Protein AF-A0A392R0M0-F1 (afdb_monomer_lite)

InterPro domains:
  IPR005380 XS domain [PF03468] (61-114)
  IPR005381 Zinc finger-XS domain [PF03470] (3-28)
  IPR038588 XS domain superfamily [G3DSA:3.30.70.2890] (56-114)
  IPR044287 Protein SUPPRESSOR OF GENE SILENCING 3 [PTHR46602] (1-114)

Sequence (114 aa):
DWYKGLQPLVNHAKTKGSKRVKVHRELAALLDEELRRRGTTVVPAGEVFGKWKGLKDGEKDHEIVWPPMVIIQNTKLEQDENDKWTGMGNQELLDYFSSYAAQRARHSYGPQGH

Foldseek 3Di:
DDDPDDVSLLVCLVPDDDPPVVVSVVVNVVSVVVCVVVVDDPDPPPDPDDDPDDDDPPDPDDDCPPPHDDDDPPQWDDADPVQATDGQDFVNVCVVVVVDPDPTDDDDADPRGD

Radius of gyration: 20.03 Å; chains: 1; bounding box: 49×27×48 Å

Organism: NCBI:txid97028

Structure (mmCIF, N/CA/C/O backbone):
data_AF-A0A392R0M0-F1
#
_entry.id   AF-A0A392R0M0-F1
#
loop_
_atom_site.group_PDB
_atom_site.id
_atom_site.type_symbol
_atom_site.label_atom_id
_atom_site.label_alt_id
_atom_site.label_comp_id
_atom_site.label_asym_id
_atom_site.label_entity_id
_atom_site.label_seq_id
_atom_site.pdbx_PDB_ins_code
_atom_site.Cartn_x
_atom_site.Cartn_y
_atom_site.Cartn_z
_atom_site.occupancy
_atom_site.B_iso_or_equiv
_atom_site.auth_seq_id
_atom_site.auth_comp_id
_atom_site.auth_asym_id
_atom_site.auth_atom_id
_atom_site.pdbx_PDB_model_num
ATOM 1 N N . ASP A 1 1 ? 7.046 2.386 -12.218 1.00 48.34 1 ASP A N 1
ATOM 2 C CA . ASP A 1 1 ? 5.667 2.819 -12.512 1.00 48.34 1 ASP A CA 1
ATOM 3 C C . ASP A 1 1 ? 4.756 1.663 -12.863 1.00 48.34 1 ASP A C 1
ATOM 5 O O . ASP A 1 1 ? 4.923 1.021 -13.894 1.00 48.34 1 ASP A O 1
ATOM 9 N N . TRP A 1 2 ? 3.812 1.372 -11.970 1.00 55.16 2 TRP A N 1
ATOM 10 C CA . TRP A 1 2 ? 2.693 0.472 -12.241 1.00 55.16 2 TRP A CA 1
ATOM 11 C C . TRP A 1 2 ? 1.629 1.203 -13.074 1.00 55.16 2 TRP A C 1
ATOM 13 O O . TRP A 1 2 ? 1.326 2.368 -12.814 1.00 55.16 2 TRP A O 1
ATOM 23 N N . TYR A 1 3 ? 1.049 0.528 -14.071 1.00 65.44 3 TYR A N 1
ATOM 24 C CA . TYR A 1 3 ? -0.033 1.081 -14.892 1.00 65.44 3 TYR A CA 1
ATOM 25 C C . TYR A 1 3 ? -1.282 1.305 -14.033 1.00 65.44 3 TYR A C 1
ATOM 27 O O . TYR A 1 3 ? -1.857 0.354 -13.507 1.00 65.44 3 TYR A O 1
ATOM 35 N N . LYS A 1 4 ? -1.721 2.560 -13.895 1.00 65.06 4 LYS A N 1
ATOM 36 C CA . LYS A 1 4 ? -2.955 2.915 -13.178 1.00 65.06 4 LYS A CA 1
ATOM 37 C C . LYS A 1 4 ? -4.171 2.711 -14.088 1.00 65.06 4 LYS A C 1
ATOM 39 O O . LYS A 1 4 ? -4.741 3.668 -14.603 1.00 65.06 4 LYS A O 1
ATOM 44 N N . GLY A 1 5 ? -4.524 1.448 -14.319 1.00 70.06 5 GLY A N 1
ATOM 45 C CA . GLY A 1 5 ? -5.690 1.042 -15.108 1.00 70.06 5 GLY A CA 1
ATOM 46 C C . GLY A 1 5 ? -5.361 0.436 -16.476 1.00 70.06 5 GLY A C 1
ATOM 47 O O . GLY A 1 5 ? -4.205 0.353 -16.897 1.00 70.06 5 GLY A O 1
ATOM 48 N N . LEU A 1 6 ? -6.414 -0.004 -17.170 1.00 73.75 6 LEU A N 1
ATOM 49 C CA . LEU A 1 6 ? -6.311 -0.792 -18.402 1.00 73.75 6 LEU A CA 1
ATOM 50 C C . LEU A 1 6 ? -5.815 0.028 -19.605 1.00 73.75 6 LEU A C 1
ATOM 52 O O . LEU A 1 6 ? -5.017 -0.460 -20.397 1.00 73.75 6 LEU A O 1
ATOM 56 N N . GLN A 1 7 ? -6.223 1.292 -19.709 1.00 72.94 7 GLN A N 1
ATOM 57 C CA . GLN A 1 7 ? -5.824 2.202 -20.790 1.00 72.94 7 GLN A CA 1
ATOM 58 C C . GLN A 1 7 ? -4.302 2.448 -20.848 1.00 72.94 7 GLN A C 1
ATOM 60 O O . GLN A 1 7 ? -3.691 2.190 -21.888 1.00 72.94 7 GLN A O 1
ATOM 65 N N . PRO A 1 8 ? -3.635 2.859 -19.746 1.00 78.56 8 PRO A N 1
ATOM 66 C CA . PRO A 1 8 ? -2.176 2.968 -19.722 1.00 78.56 8 PRO A CA 1
ATOM 67 C C . PRO A 1 8 ? -1.454 1.655 -20.056 1.00 78.56 8 PRO A C 1
ATOM 69 O O . PRO A 1 8 ? -0.406 1.683 -20.701 1.00 78.56 8 PRO A O 1
ATOM 72 N N . LEU A 1 9 ? -2.017 0.508 -19.658 1.00 79.81 9 LEU A N 1
ATOM 73 C CA . LEU A 1 9 ? -1.459 -0.814 -19.953 1.00 79.81 9 LEU A CA 1
ATOM 74 C C . LEU A 1 9 ? -1.553 -1.165 -21.448 1.00 79.81 9 LEU A C 1
ATOM 76 O O . LEU A 1 9 ? -0.566 -1.612 -22.034 1.00 79.81 9 LEU A O 1
ATOM 80 N N . VAL A 1 10 ? -2.708 -0.928 -22.078 1.00 81.81 10 VAL A N 1
ATOM 81 C CA . VAL A 1 10 ? -2.913 -1.142 -23.521 1.00 81.81 10 VAL A CA 1
ATOM 82 C C . VAL A 1 10 ? -1.999 -0.223 -24.327 1.00 81.81 10 VAL A C 1
ATOM 84 O O . VAL A 1 10 ? -1.306 -0.680 -25.238 1.00 81.81 10 VAL A O 1
ATOM 87 N N . ASN A 1 11 ? -1.923 1.057 -23.956 1.00 80.19 11 ASN A N 1
ATOM 88 C CA . ASN A 1 11 ? -1.048 2.018 -24.621 1.00 80.19 11 ASN A CA 1
ATOM 89 C C . ASN A 1 11 ? 0.421 1.621 -24.496 1.00 80.19 11 ASN A C 1
ATOM 91 O O . ASN A 1 11 ? 1.147 1.658 -25.488 1.00 80.19 11 ASN A O 1
ATOM 95 N N . HIS A 1 12 ? 0.860 1.158 -23.326 1.00 82.69 12 HIS A N 1
ATOM 96 C CA . HIS A 1 12 ? 2.202 0.607 -23.160 1.00 82.69 12 HIS A CA 1
ATOM 97 C C . HIS A 1 12 ? 2.455 -0.602 -24.067 1.00 82.69 12 HIS A C 1
ATOM 99 O O . HIS A 1 12 ? 3.467 -0.648 -24.765 1.00 82.69 12 HIS A O 1
ATOM 105 N N . ALA A 1 13 ? 1.537 -1.571 -24.093 1.00 83.81 13 ALA A N 1
ATOM 106 C CA . ALA A 1 13 ? 1.656 -2.754 -24.942 1.00 83.81 13 ALA A CA 1
ATOM 107 C C . ALA A 1 13 ? 1.743 -2.385 -26.439 1.00 83.81 13 ALA A C 1
ATOM 109 O O . ALA A 1 13 ? 2.537 -2.965 -27.179 1.00 83.81 13 ALA A O 1
ATOM 110 N N . LYS A 1 14 ? 1.007 -1.353 -26.870 1.00 81.25 14 LYS A N 1
ATOM 111 C CA . LYS A 1 14 ? 1.018 -0.838 -28.249 1.00 81.25 14 LYS A CA 1
ATOM 112 C C . LYS A 1 14 ? 2.240 0.013 -28.596 1.00 81.25 14 LYS A C 1
ATOM 114 O O . LYS A 1 14 ? 2.584 0.107 -29.770 1.00 81.25 14 LYS A O 1
ATOM 119 N N . THR A 1 15 ? 2.891 0.657 -27.636 1.00 78.81 15 THR A N 1
ATOM 120 C CA . THR A 1 15 ? 3.952 1.646 -27.924 1.00 78.81 15 THR A CA 1
ATOM 121 C C . THR A 1 15 ? 5.352 1.173 -27.552 1.00 78.81 15 THR A C 1
ATOM 123 O O . THR A 1 15 ? 6.338 1.774 -27.975 1.00 78.81 15 THR A O 1
ATOM 126 N N . LYS A 1 16 ? 5.481 0.062 -26.819 1.00 80.00 16 LYS A N 1
ATOM 127 C CA . LYS A 1 16 ? 6.780 -0.473 -26.406 1.00 80.00 16 LYS A CA 1
ATOM 128 C C . LYS A 1 16 ? 7.643 -0.894 -27.599 1.00 80.00 16 LYS A C 1
ATOM 130 O O . LYS A 1 16 ? 7.321 -1.849 -28.302 1.00 80.00 16 LYS A O 1
ATOM 135 N N . GLY A 1 17 ? 8.770 -0.200 -27.780 1.00 71.56 17 GLY A N 1
ATOM 136 C CA . GLY A 1 17 ? 9.660 -0.363 -28.938 1.00 71.56 17 GLY A CA 1
ATOM 137 C C . GLY A 1 17 ? 11.036 -0.984 -28.669 1.00 71.56 17 GLY A C 1
ATOM 138 O O . GLY A 1 17 ? 11.752 -1.251 -29.623 1.00 71.56 17 GLY A O 1
ATOM 139 N N . SER A 1 18 ? 11.433 -1.226 -27.412 1.00 68.75 18 SER A N 1
ATOM 140 C CA . SER A 1 18 ? 12.833 -1.576 -27.093 1.00 68.75 18 SER A CA 1
ATOM 141 C C . SER A 1 18 ? 13.077 -3.025 -26.655 1.00 68.75 18 SER A C 1
ATOM 143 O O . SER A 1 18 ? 14.103 -3.603 -26.999 1.00 68.75 18 SER A O 1
ATOM 145 N N . LYS A 1 19 ? 12.163 -3.648 -25.894 1.00 71.94 19 LYS A N 1
ATOM 146 C CA . LYS A 1 19 ? 12.322 -5.021 -25.369 1.00 71.94 19 LYS A CA 1
ATOM 147 C C . LYS A 1 19 ? 11.026 -5.819 -25.485 1.00 71.94 19 LYS A C 1
ATOM 149 O O . LYS A 1 19 ? 9.964 -5.313 -25.132 1.00 71.94 19 LYS A O 1
ATOM 154 N N . ARG A 1 20 ? 11.138 -7.087 -25.915 1.00 74.00 20 ARG A N 1
ATOM 155 C CA . ARG A 1 20 ? 10.025 -8.057 -26.046 1.00 74.00 20 ARG A CA 1
ATOM 156 C C . ARG A 1 20 ? 8.837 -7.516 -26.854 1.00 74.00 20 ARG A C 1
ATOM 158 O O . ARG A 1 20 ? 7.683 -7.779 -26.527 1.00 74.00 20 ARG A O 1
ATOM 165 N N . VAL A 1 21 ? 9.132 -6.764 -27.915 1.00 79.88 21 VAL A N 1
ATOM 166 C CA . VAL A 1 21 ? 8.132 -6.062 -28.736 1.00 79.88 21 VAL A CA 1
ATOM 167 C C . VAL A 1 21 ? 7.059 -7.023 -29.252 1.00 79.88 21 VAL A C 1
ATOM 169 O O . VAL A 1 21 ? 5.882 -6.722 -29.120 1.00 79.88 21 VAL A O 1
ATOM 172 N N . LYS A 1 22 ? 7.441 -8.213 -29.736 1.00 79.81 22 LYS A N 1
ATOM 173 C CA . LYS A 1 22 ? 6.494 -9.230 -30.225 1.00 79.81 22 LYS A CA 1
ATOM 174 C C . LYS A 1 22 ? 5.446 -9.620 -29.172 1.00 79.81 22 LYS A C 1
ATOM 176 O O . LYS A 1 22 ? 4.258 -9.531 -29.444 1.00 79.81 22 LYS A O 1
ATOM 181 N N . VAL A 1 23 ? 5.884 -9.926 -27.951 1.00 83.19 23 VAL A N 1
ATOM 182 C CA . VAL A 1 23 ? 4.995 -10.286 -26.829 1.00 83.19 23 VAL A CA 1
ATOM 183 C C . VAL A 1 23 ? 4.078 -9.121 -26.451 1.00 83.19 23 VAL A C 1
ATOM 185 O O . VAL A 1 23 ? 2.900 -9.317 -26.176 1.00 83.19 23 VAL A O 1
ATOM 188 N N . HIS A 1 24 ? 4.593 -7.890 -26.467 1.00 82.31 24 HIS A N 1
ATOM 189 C CA . HIS A 1 24 ? 3.782 -6.703 -26.198 1.00 82.31 24 HIS A CA 1
ATOM 190 C C . HIS A 1 24 ? 2.727 -6.449 -27.287 1.00 82.31 24 HIS A C 1
ATOM 192 O O . HIS A 1 24 ? 1.604 -6.073 -26.961 1.00 82.31 24 HIS A O 1
ATOM 198 N N . ARG A 1 25 ? 3.046 -6.718 -28.559 1.00 83.00 25 ARG A N 1
ATOM 199 C CA . ARG A 1 25 ? 2.092 -6.626 -29.676 1.00 83.00 25 ARG A CA 1
ATOM 200 C C . ARG A 1 25 ? 1.022 -7.713 -29.612 1.00 83.00 25 ARG A C 1
ATOM 202 O O . ARG A 1 25 ? -0.148 -7.405 -29.805 1.00 83.00 25 ARG A O 1
ATOM 209 N N . GLU A 1 26 ? 1.408 -8.947 -29.296 1.00 85.06 26 GLU A N 1
ATOM 210 C CA . GLU A 1 26 ? 0.475 -10.062 -29.086 1.00 85.06 26 GLU A CA 1
ATOM 211 C C . GLU A 1 26 ? -0.473 -9.774 -27.915 1.00 85.06 26 GLU A C 1
ATOM 213 O O . GLU A 1 26 ? -1.687 -9.906 -28.053 1.00 85.06 26 GLU A O 1
ATOM 218 N N . LEU A 1 27 ? 0.060 -9.278 -26.794 1.00 83.75 27 LEU A N 1
ATOM 219 C CA . LEU A 1 27 ? -0.746 -8.855 -25.651 1.00 83.75 27 LEU A CA 1
ATOM 220 C C . LEU A 1 27 ? -1.718 -7.723 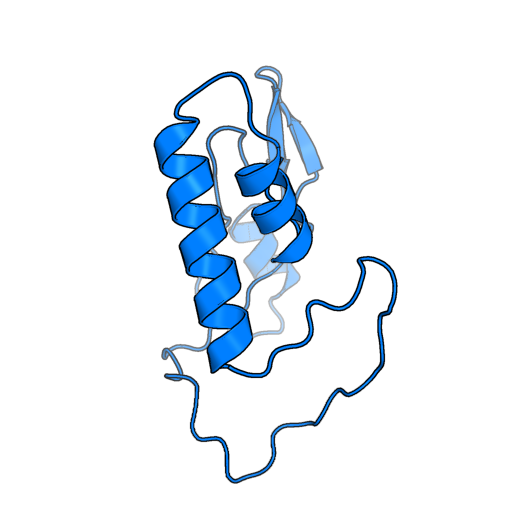-26.019 1.00 83.75 27 LEU A C 1
ATOM 222 O O . LEU A 1 27 ? -2.871 -7.758 -25.603 1.00 83.75 27 LEU A O 1
ATOM 226 N N . ALA A 1 28 ? -1.282 -6.738 -26.810 1.00 82.94 28 ALA A N 1
ATOM 227 C CA . ALA A 1 28 ? -2.156 -5.658 -27.268 1.00 82.94 28 ALA A CA 1
ATOM 228 C C . ALA A 1 28 ? -3.323 -6.181 -28.122 1.00 82.94 28 ALA A C 1
ATOM 230 O O . ALA A 1 28 ? -4.457 -5.757 -27.916 1.00 82.94 28 ALA A O 1
ATOM 231 N N . ALA A 1 29 ? -3.061 -7.125 -29.031 1.00 83.56 29 ALA A N 1
ATOM 232 C CA . ALA A 1 29 ? -4.092 -7.727 -29.874 1.00 83.56 29 ALA A CA 1
ATOM 233 C C . ALA A 1 29 ? -5.110 -8.543 -29.058 1.00 83.56 29 ALA A C 1
ATOM 235 O O . ALA 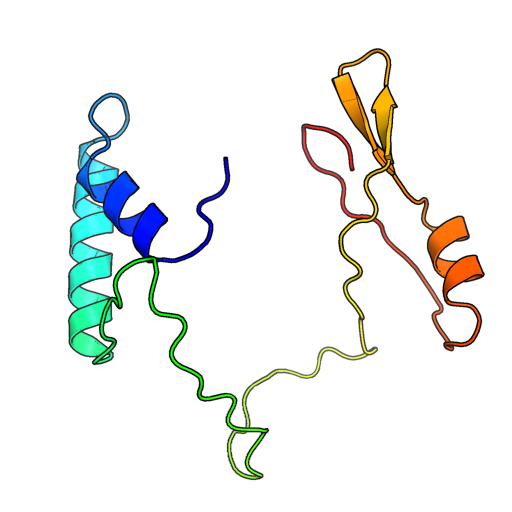A 1 29 ? -6.312 -8.449 -29.300 1.00 83.56 29 ALA A O 1
ATOM 236 N N . LEU A 1 30 ? -4.643 -9.305 -28.063 1.00 85.06 30 LEU A N 1
ATOM 237 C CA . LEU A 1 30 ? -5.517 -10.065 -27.163 1.00 85.06 30 LEU A CA 1
ATOM 238 C C . LEU A 1 30 ? -6.395 -9.150 -26.305 1.00 85.06 30 LEU A C 1
ATOM 240 O O . LEU A 1 30 ? -7.580 -9.422 -26.132 1.00 85.06 30 LEU A O 1
ATOM 244 N N . LEU A 1 31 ? -5.830 -8.054 -25.794 1.00 77.81 31 LEU A N 1
ATOM 245 C CA . LEU A 1 31 ? -6.580 -7.078 -25.006 1.00 77.81 31 LEU A CA 1
ATOM 246 C C . LEU A 1 31 ? -7.652 -6.373 -25.845 1.00 77.81 31 LEU A C 1
ATOM 248 O O . LEU A 1 31 ? -8.777 -6.228 -25.374 1.00 77.81 31 LEU A O 1
ATOM 252 N N . ASP A 1 32 ? -7.332 -5.979 -27.080 1.00 78.25 32 ASP A N 1
ATOM 253 C CA . ASP A 1 32 ? -8.301 -5.358 -27.992 1.00 78.25 32 ASP A CA 1
ATOM 254 C C . ASP A 1 32 ? -9.471 -6.312 -28.315 1.00 78.25 32 ASP A C 1
ATOM 256 O O . ASP A 1 32 ? -10.632 -5.899 -28.300 1.00 78.25 32 ASP A O 1
ATOM 260 N N . GLU A 1 33 ? -9.193 -7.599 -28.551 1.00 80.94 33 GLU A N 1
ATOM 261 C CA . GLU A 1 33 ? -10.229 -8.603 -28.827 1.00 80.94 33 GLU A CA 1
ATOM 262 C C . GLU A 1 33 ? -11.105 -8.899 -27.599 1.00 80.94 33 GLU A C 1
ATOM 264 O O . GLU A 1 33 ? -12.327 -9.014 -27.721 1.00 80.94 33 GLU A O 1
ATOM 269 N N . GLU A 1 34 ? -10.518 -8.971 -26.404 1.00 78.88 34 GLU A N 1
ATOM 270 C CA . GLU A 1 34 ? -11.264 -9.208 -25.164 1.00 78.88 34 GLU A CA 1
ATOM 271 C C . GLU A 1 34 ? -12.185 -8.027 -24.819 1.00 78.88 34 GLU A C 1
ATOM 273 O O . GLU A 1 34 ? -13.341 -8.218 -24.433 1.00 78.88 34 GLU A O 1
ATOM 278 N N . LEU A 1 35 ? -11.711 -6.797 -25.037 1.00 70.12 35 LEU A N 1
ATOM 279 C CA . LEU A 1 35 ? -12.503 -5.577 -24.879 1.00 70.12 35 LEU A CA 1
ATOM 280 C C . LEU A 1 35 ? -13.679 -5.527 -25.856 1.00 70.12 35 LEU A C 1
ATOM 282 O O . LEU A 1 35 ? -14.794 -5.165 -25.469 1.00 70.12 35 LEU A O 1
ATOM 286 N N . ARG A 1 36 ? -13.446 -5.941 -27.107 1.00 71.75 36 ARG A N 1
ATOM 287 C CA . ARG A 1 36 ? -14.482 -6.039 -28.139 1.00 71.75 36 ARG A CA 1
ATOM 288 C C . ARG A 1 36 ? -15.556 -7.061 -27.762 1.00 71.75 36 ARG A C 1
ATOM 290 O O . ARG A 1 36 ? -16.739 -6.778 -27.927 1.00 71.75 36 ARG A O 1
ATOM 297 N N . ARG A 1 37 ? -15.166 -8.227 -27.233 1.00 72.81 37 ARG A N 1
ATOM 298 C CA . ARG A 1 37 ? -16.095 -9.294 -26.813 1.00 72.81 37 ARG A CA 1
ATOM 299 C C . ARG A 1 37 ? -16.928 -8.920 -25.595 1.00 72.81 37 ARG A C 1
ATOM 301 O O . ARG A 1 37 ? -18.110 -9.245 -25.549 1.00 72.81 37 ARG A O 1
ATOM 308 N N . ARG A 1 38 ? -16.327 -8.236 -24.619 1.00 69.81 38 ARG A N 1
ATOM 309 C CA . ARG A 1 38 ? -16.997 -7.838 -23.370 1.00 69.81 38 ARG A CA 1
ATOM 310 C C . ARG A 1 38 ? -17.862 -6.581 -23.509 1.00 69.81 38 ARG A C 1
ATOM 312 O O . ARG A 1 38 ? -18.501 -6.185 -22.540 1.00 69.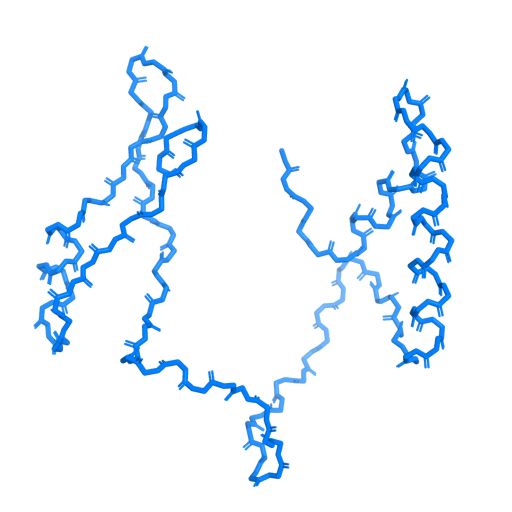81 38 ARG A O 1
ATOM 319 N N . GLY A 1 39 ? -17.884 -5.944 -24.685 1.00 60.97 39 GLY A N 1
ATOM 320 C CA . GLY A 1 39 ? -18.641 -4.710 -24.920 1.00 60.97 39 GLY A CA 1
ATOM 321 C C . GLY A 1 39 ? -18.127 -3.514 -24.115 1.00 60.97 39 GLY A C 1
ATOM 322 O O . GLY A 1 39 ? -18.829 -2.513 -23.976 1.00 60.97 39 GLY A O 1
ATOM 323 N N . THR A 1 40 ? -16.916 -3.599 -23.561 1.00 55.91 40 THR A N 1
ATOM 324 C CA . THR A 1 40 ? -16.341 -2.543 -22.732 1.00 55.91 40 THR A CA 1
ATOM 325 C C . THR A 1 40 ? -15.624 -1.524 -23.603 1.00 55.91 40 THR A C 1
ATOM 327 O O . THR A 1 40 ? -14.464 -1.683 -23.975 1.00 55.91 40 THR A O 1
ATOM 330 N N . THR A 1 41 ? -16.356 -0.451 -23.882 1.00 54.59 41 THR A N 1
ATOM 331 C CA . THR A 1 41 ? -15.867 0.924 -23.987 1.00 54.59 41 THR A CA 1
ATOM 332 C C . THR A 1 41 ? -14.502 1.237 -23.377 1.00 54.59 41 THR A C 1
ATOM 334 O O . THR A 1 41 ? -14.496 1.448 -22.165 1.00 54.59 41 THR A O 1
ATOM 337 N N . VAL A 1 42 ? -13.363 1.325 -24.088 1.00 50.94 42 VAL A N 1
ATOM 338 C CA . VAL A 1 42 ? -12.206 1.988 -23.447 1.00 50.94 42 VAL A CA 1
ATOM 339 C C . VAL A 1 42 ? -12.480 3.487 -23.397 1.00 50.94 42 VAL A C 1
ATOM 341 O O . VAL A 1 42 ? -12.296 4.223 -24.362 1.00 50.94 42 VAL A O 1
ATOM 344 N N . VAL A 1 43 ? -13.012 3.930 -22.264 1.00 52.66 43 VAL A N 1
ATOM 345 C CA . VAL A 1 43 ? -13.253 5.344 -21.996 1.00 52.66 43 VAL A CA 1
ATOM 346 C C . VAL A 1 43 ? -11.885 6.044 -21.944 1.00 52.66 43 VAL A C 1
ATOM 348 O O . VAL A 1 43 ? -10.937 5.476 -21.379 1.00 52.66 43 VAL A O 1
ATOM 351 N N . PRO A 1 44 ? -11.712 7.214 -22.584 1.00 47.88 44 PRO A N 1
ATOM 352 C CA . PRO A 1 44 ? -10.467 7.968 -22.520 1.00 47.88 44 PRO A CA 1
ATOM 353 C C . PRO A 1 44 ? -10.072 8.251 -21.068 1.00 47.88 44 PRO A C 1
ATOM 355 O O . PRO A 1 44 ? -10.922 8.492 -20.210 1.00 47.88 44 PRO A O 1
ATOM 358 N N . ALA A 1 45 ? -8.769 8.232 -20.784 1.00 43.59 45 ALA A N 1
ATOM 359 C CA . ALA A 1 45 ? -8.256 8.606 -19.472 1.00 43.59 45 ALA A CA 1
ATOM 360 C C . ALA A 1 45 ? -8.593 10.085 -19.200 1.00 43.59 45 ALA A C 1
ATOM 362 O O . ALA A 1 45 ? -7.938 10.976 -19.734 1.00 43.59 45 ALA A O 1
ATOM 363 N N . GLY A 1 46 ? -9.646 10.330 -18.417 1.00 50.44 46 GLY A N 1
ATOM 364 C CA . GLY A 1 46 ? -10.147 11.671 -18.099 1.00 50.44 46 GLY A CA 1
ATOM 365 C C . GLY A 1 46 ? -11.654 11.744 -17.833 1.00 50.44 46 GLY A C 1
ATOM 366 O O . GLY A 1 46 ? -12.089 12.628 -17.103 1.00 50.44 46 GLY A O 1
ATOM 367 N N . GLU A 1 47 ? -12.453 10.800 -18.336 1.00 44.00 47 GLU A N 1
ATOM 368 C CA . GLU A 1 47 ? -13.895 10.755 -18.055 1.00 44.00 47 GLU A CA 1
ATOM 369 C C . GLU A 1 47 ? -14.194 9.812 -16.884 1.00 44.00 47 GLU A C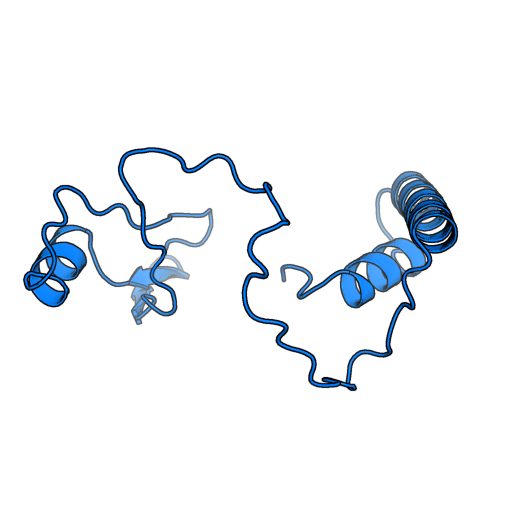 1
ATOM 371 O O . GLU A 1 47 ? -14.385 8.606 -17.045 1.00 44.00 47 GLU A O 1
ATOM 376 N N . VAL A 1 48 ? -14.262 10.365 -15.672 1.00 48.22 48 VAL A N 1
ATOM 377 C CA . VAL A 1 48 ? -14.906 9.682 -14.543 1.00 48.22 48 VAL A CA 1
ATOM 378 C C . VAL A 1 48 ? -16.410 9.901 -14.683 1.00 48.22 48 VAL A C 1
ATOM 380 O O . VAL A 1 48 ? -16.966 10.830 -14.102 1.00 48.22 48 VAL A O 1
ATOM 383 N N . PHE A 1 49 ? -17.085 9.076 -15.484 1.00 38.59 49 PHE A N 1
ATOM 384 C CA . PHE A 1 49 ? -18.545 9.101 -15.502 1.00 38.59 49 PHE A CA 1
ATOM 385 C C . PHE A 1 49 ? -19.081 8.265 -14.340 1.00 38.59 49 PHE A C 1
ATOM 387 O O . PHE A 1 49 ? -18.931 7.042 -14.296 1.00 38.59 49 PHE A O 1
ATOM 394 N N . G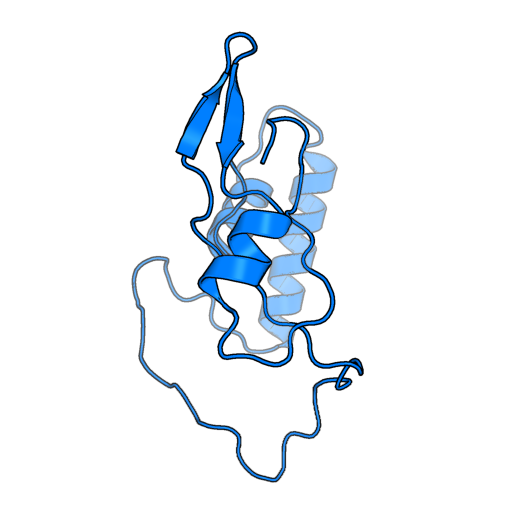LY A 1 50 ? -19.689 8.956 -13.374 1.00 56.16 50 GLY A N 1
ATOM 395 C CA . GLY A 1 50 ? -20.331 8.357 -12.218 1.00 56.16 50 GLY A CA 1
ATOM 396 C C . GLY A 1 50 ? -21.336 7.280 -12.617 1.00 56.16 50 GLY A C 1
ATOM 397 O O . GLY A 1 50 ? -22.218 7.506 -13.441 1.00 56.16 50 GLY A O 1
ATOM 398 N N . LYS A 1 51 ? -21.195 6.110 -11.995 1.00 50.78 51 LYS A N 1
ATOM 399 C CA . LYS A 1 51 ? -22.233 5.084 -11.836 1.00 50.78 51 LYS A CA 1
ATOM 400 C C . LYS A 1 51 ? -21.771 4.102 -10.758 1.00 50.78 51 LYS A C 1
ATOM 402 O O . LYS A 1 51 ? -21.577 2.919 -11.008 1.00 50.78 51 LYS A O 1
ATOM 407 N N . TRP A 1 52 ? -21.595 4.597 -9.534 1.00 47.12 52 TRP A N 1
ATOM 408 C CA . TRP A 1 52 ? -21.621 3.712 -8.373 1.00 47.12 52 TRP A CA 1
ATOM 409 C C . TRP A 1 52 ? -23.038 3.131 -8.287 1.00 47.12 52 TRP A C 1
ATOM 411 O O . TRP A 1 52 ? -23.956 3.772 -7.782 1.00 47.12 52 TRP A O 1
ATOM 421 N N . LYS A 1 53 ? -23.250 1.946 -8.863 1.00 49.00 53 LYS A N 1
ATOM 422 C CA . LYS A 1 53 ? -24.388 1.102 -8.501 1.00 49.00 53 LYS A CA 1
ATOM 423 C C . LYS A 1 53 ? -23.975 0.394 -7.216 1.00 49.00 53 LYS A C 1
ATOM 425 O O . LYS A 1 5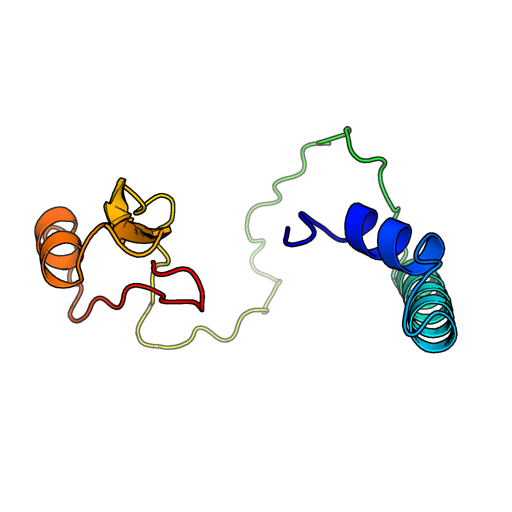3 ? -23.035 -0.391 -7.240 1.00 49.00 53 LYS A O 1
ATOM 430 N N . GLY A 1 54 ? -24.642 0.708 -6.105 1.00 50.53 54 GLY A N 1
ATOM 431 C CA . GLY A 1 54 ? -24.525 -0.098 -4.889 1.00 50.53 54 GLY A CA 1
ATOM 432 C C . GLY A 1 54 ? -24.909 -1.552 -5.171 1.00 50.53 54 GLY A C 1
ATOM 433 O O . GLY A 1 54 ? -25.654 -1.805 -6.126 1.00 50.53 54 GLY A O 1
ATOM 434 N N . LEU A 1 55 ? -24.384 -2.480 -4.358 1.00 45.91 55 LEU A N 1
ATOM 435 C CA . LEU A 1 55 ? -24.680 -3.912 -4.447 1.00 45.91 55 LEU A CA 1
ATOM 436 C C . LEU A 1 55 ? -26.193 -4.111 -4.588 1.00 45.91 55 LEU A C 1
ATOM 438 O O . LEU A 1 55 ? -26.955 -3.815 -3.672 1.00 45.91 55 LEU A O 1
ATOM 442 N N . LYS A 1 56 ? -26.634 -4.570 -5.760 1.00 54.31 56 LYS A N 1
ATOM 443 C CA . LYS A 1 56 ? -27.986 -5.104 -5.911 1.00 54.31 56 LYS A CA 1
ATOM 444 C C . LYS A 1 56 ? -27.958 -6.540 -5.403 1.00 54.31 56 LYS A C 1
ATOM 446 O O . LYS A 1 56 ? -27.025 -7.264 -5.740 1.00 54.31 56 LYS A O 1
ATOM 451 N N . ASP A 1 57 ? -29.009 -6.949 -4.693 1.00 50.88 57 ASP A N 1
ATOM 452 C CA . ASP A 1 57 ? -29.220 -8.266 -4.054 1.00 50.88 57 ASP A CA 1
ATOM 453 C C . ASP A 1 57 ? -29.037 -9.516 -4.957 1.00 50.88 57 ASP A C 1
ATOM 455 O O . ASP A 1 57 ? -29.254 -10.641 -4.513 1.00 50.88 57 ASP A O 1
ATOM 459 N N . GLY A 1 58 ? -28.660 -9.353 -6.230 1.00 49.28 58 GLY A N 1
ATOM 460 C CA . GLY A 1 58 ? -28.546 -10.421 -7.225 1.00 49.28 58 GLY A CA 1
ATOM 461 C C . GLY A 1 58 ? -27.142 -10.700 -7.772 1.00 49.28 58 GLY A C 1
ATOM 462 O O . GLY A 1 58 ? -26.986 -11.700 -8.468 1.00 49.28 58 GLY A O 1
ATOM 463 N N . GLU A 1 59 ? -26.122 -9.882 -7.488 1.00 49.72 59 GLU A N 1
ATOM 464 C CA . GLU A 1 59 ? -24.743 -10.169 -7.925 1.00 49.72 59 GLU A CA 1
ATOM 465 C C . GLU A 1 59 ? -24.009 -10.970 -6.841 1.00 49.72 59 GLU A C 1
ATOM 467 O O . GLU A 1 59 ? -23.382 -10.427 -5.933 1.00 49.72 59 GLU A O 1
ATOM 472 N N . LYS A 1 60 ? -24.124 -12.300 -6.923 1.00 57.09 60 LYS A N 1
ATOM 473 C CA . LYS A 1 60 ? -23.272 -13.232 -6.175 1.00 57.09 60 LYS A CA 1
ATOM 474 C C . LYS A 1 60 ? -21.896 -13.290 -6.829 1.00 57.09 60 LYS A C 1
ATOM 476 O O . LYS A 1 60 ? -21.594 -14.262 -7.503 1.00 57.09 60 LYS A O 1
ATOM 481 N N . ASP A 1 61 ? -21.074 -12.277 -6.622 1.00 51.72 61 ASP A N 1
ATOM 482 C CA . ASP A 1 61 ? -19.649 -12.381 -6.910 1.00 51.72 61 ASP A CA 1
ATOM 483 C C . ASP A 1 61 ? -18.890 -11.605 -5.851 1.00 51.72 61 ASP A C 1
ATOM 485 O O . ASP A 1 61 ? -18.855 -10.386 -5.876 1.00 51.72 61 ASP A O 1
ATOM 489 N N . HIS A 1 62 ? -18.393 -12.337 -4.860 1.00 52.91 62 HIS A N 1
ATOM 490 C CA . HIS A 1 62 ? -17.013 -12.346 -4.382 1.00 52.91 62 HIS A CA 1
ATOM 491 C C . HIS A 1 62 ? -16.955 -13.465 -3.337 1.00 52.91 62 HIS A C 1
ATOM 493 O O . HIS A 1 62 ? -17.785 -13.524 -2.430 1.00 52.91 62 HIS A O 1
ATOM 499 N N . GLU A 1 63 ? -16.006 -14.385 -3.481 1.00 48.88 63 GLU A N 1
ATOM 500 C CA . GLU A 1 63 ? -15.669 -15.335 -2.426 1.00 48.88 63 GLU A CA 1
ATOM 501 C C . GLU A 1 63 ? -15.319 -14.507 -1.179 1.00 48.88 63 GLU A C 1
ATOM 503 O O . GLU A 1 63 ? -14.302 -13.812 -1.148 1.00 48.88 63 GLU A O 1
ATOM 508 N N . ILE A 1 64 ? -16.219 -14.472 -0.190 1.00 49.09 64 ILE A N 1
ATOM 509 C CA . ILE A 1 64 ? -15.966 -13.792 1.080 1.00 49.09 64 ILE A CA 1
ATOM 510 C C . ILE A 1 64 ? -14.873 -14.609 1.762 1.00 49.09 64 ILE A C 1
ATOM 512 O O . ILE A 1 64 ? -15.153 -15.614 2.414 1.00 49.09 64 ILE A O 1
ATOM 516 N N . VAL A 1 65 ? -13.615 -14.211 1.564 1.00 53.00 65 VAL A N 1
ATOM 517 C CA . VAL A 1 65 ? -12.488 -14.816 2.268 1.00 53.00 65 VAL A CA 1
ATOM 518 C C . VAL A 1 65 ? -12.666 -14.482 3.738 1.00 53.00 65 VAL A C 1
ATOM 520 O O . VAL A 1 65 ? -12.592 -13.329 4.159 1.00 53.00 65 VAL A O 1
ATOM 523 N N . TRP A 1 66 ? -12.969 -15.522 4.497 1.00 48.62 66 TRP A N 1
ATOM 524 C CA . TRP A 1 66 ? -13.070 -15.484 5.939 1.00 48.62 66 TRP A CA 1
ATOM 525 C C . TRP A 1 66 ? -11.692 -15.791 6.542 1.00 48.62 66 TRP A C 1
ATOM 527 O O . TRP A 1 66 ? -11.035 -16.721 6.066 1.00 48.62 66 TRP A O 1
ATOM 537 N N . PRO A 1 67 ? -11.229 -15.081 7.588 1.00 57.19 67 PRO A N 1
ATOM 538 C CA . PRO A 1 67 ? -11.833 -13.925 8.264 1.00 57.19 67 PRO A CA 1
ATOM 539 C C . PRO A 1 67 ? -11.771 -12.628 7.426 1.00 57.19 67 PRO A C 1
ATOM 541 O O . PRO A 1 67 ? -10.948 -12.534 6.516 1.00 57.19 67 PRO A O 1
ATOM 544 N N . PRO A 1 68 ? -12.614 -11.618 7.722 1.00 70.56 68 PRO A N 1
ATOM 545 C CA . PRO A 1 68 ? -12.733 -10.423 6.904 1.00 70.56 68 PRO A CA 1
ATOM 546 C C . PRO A 1 68 ? -11.435 -9.616 7.019 1.00 70.56 68 PRO A C 1
ATOM 548 O O . PRO A 1 68 ? -10.984 -9.300 8.121 1.00 70.56 68 PRO A O 1
ATOM 551 N N . MET A 1 69 ? -10.822 -9.298 5.880 1.00 78.94 69 MET A N 1
ATOM 552 C CA . MET A 1 69 ? -9.586 -8.517 5.820 1.00 78.94 69 MET A CA 1
ATOM 553 C C . MET A 1 69 ? -9.861 -7.119 5.278 1.00 78.94 69 MET A C 1
ATOM 555 O O . MET A 1 69 ? -10.588 -6.949 4.301 1.00 78.94 69 MET A O 1
ATOM 559 N N . VAL A 1 70 ? -9.231 -6.120 5.892 1.00 78.06 70 VAL A N 1
ATOM 560 C CA . VAL A 1 70 ? -9.239 -4.732 5.422 1.00 78.06 70 VAL A CA 1
ATOM 561 C C . VAL A 1 70 ? -7.866 -4.380 4.857 1.00 78.06 70 VAL A C 1
ATOM 563 O O . VAL A 1 70 ? -6.841 -4.762 5.419 1.00 78.06 70 VAL A O 1
ATOM 566 N N . ILE A 1 71 ? -7.840 -3.664 3.732 1.00 84.69 71 ILE A N 1
ATOM 567 C CA . ILE A 1 71 ? -6.603 -3.168 3.120 1.00 84.69 71 ILE A CA 1
ATOM 568 C C . ILE A 1 71 ? -6.493 -1.679 3.424 1.00 84.69 71 ILE A C 1
ATOM 570 O O . ILE A 1 71 ? -7.343 -0.893 3.009 1.00 84.69 71 ILE A O 1
ATOM 574 N N . ILE A 1 72 ? -5.429 -1.301 4.124 1.00 81.69 72 ILE A N 1
ATOM 575 C CA . ILE A 1 72 ? -5.125 0.088 4.467 1.00 81.69 72 ILE A CA 1
ATOM 576 C C . ILE A 1 72 ? -4.046 0.584 3.498 1.00 81.69 72 ILE A C 1
ATOM 578 O O . ILE A 1 72 ? -3.032 -0.080 3.292 1.00 81.69 72 ILE A O 1
ATOM 582 N N . GLN A 1 73 ? -4.293 1.730 2.865 1.00 86.19 73 GLN A N 1
ATOM 583 C CA . GLN A 1 73 ? -3.379 2.377 1.918 1.00 86.19 73 GLN A CA 1
ATOM 584 C C . GLN A 1 73 ? -2.795 3.657 2.530 1.00 86.19 73 GLN A C 1
ATOM 586 O O . GLN A 1 73 ? -3.247 4.106 3.579 1.00 86.19 73 GLN A O 1
ATOM 591 N N . ASN A 1 74 ? -1.814 4.267 1.856 1.00 84.50 74 ASN A N 1
ATOM 592 C CA . ASN A 1 74 ? -1.161 5.518 2.276 1.00 84.50 74 ASN A CA 1
ATOM 593 C C . ASN A 1 74 ? -0.427 5.431 3.626 1.00 84.50 74 ASN A C 1
ATOM 595 O O . ASN A 1 74 ? -0.370 6.396 4.376 1.00 84.50 74 ASN A O 1
ATOM 599 N N . THR A 1 75 ? 0.170 4.278 3.917 1.00 86.69 75 THR A N 1
ATOM 600 C CA . THR A 1 75 ? 0.946 4.023 5.141 1.00 86.69 75 THR A CA 1
ATOM 601 C C . THR A 1 75 ? 2.436 4.357 5.009 1.00 86.69 75 THR A C 1
ATOM 603 O O . THR A 1 75 ? 3.188 4.060 5.929 1.00 86.69 75 THR A O 1
ATOM 606 N N . LYS A 1 76 ? 2.886 4.914 3.875 1.00 88.75 76 LYS A N 1
ATOM 607 C CA . LYS A 1 76 ? 4.295 5.278 3.632 1.00 88.75 76 LYS A CA 1
ATOM 608 C C . LYS A 1 76 ? 4.652 6.566 4.370 1.00 88.75 76 LYS A C 1
ATOM 610 O O . LYS A 1 76 ? 3.856 7.501 4.351 1.00 88.75 76 LYS A O 1
ATOM 615 N N . LEU A 1 77 ? 5.844 6.609 4.959 1.00 89.31 77 LEU A N 1
ATOM 616 C CA . LEU A 1 77 ? 6.348 7.754 5.714 1.00 89.31 77 LEU A CA 1
ATOM 617 C C . LEU A 1 77 ? 7.518 8.428 4.989 1.00 89.31 77 LEU A C 1
ATOM 619 O O . LEU A 1 77 ? 7.343 9.494 4.407 1.00 89.31 77 LEU A O 1
ATOM 623 N N . GLU A 1 78 ? 8.690 7.798 4.983 1.00 91.56 78 GLU A N 1
ATOM 624 C CA . GLU A 1 78 ? 9.925 8.373 4.436 1.00 91.56 78 GLU A CA 1
ATOM 625 C C . GLU A 1 78 ? 10.822 7.297 3.811 1.00 91.56 78 GLU A C 1
ATOM 627 O O . GLU A 1 78 ? 10.453 6.124 3.784 1.00 91.56 78 GLU A O 1
ATOM 632 N N . GLN A 1 79 ? 11.969 7.687 3.252 1.00 91.69 79 GLN A N 1
ATOM 633 C CA . GLN A 1 79 ? 12.975 6.746 2.757 1.00 91.69 79 GLN A CA 1
ATOM 634 C C . GLN A 1 79 ? 14.124 6.617 3.756 1.00 91.69 79 GLN A C 1
ATOM 636 O O . GLN A 1 79 ? 14.566 7.613 4.323 1.00 91.69 79 GLN A O 1
ATOM 641 N N . ASP A 1 80 ? 14.593 5.388 3.961 1.00 89.88 80 ASP A N 1
ATOM 642 C CA . ASP A 1 80 ? 15.777 5.107 4.767 1.00 89.88 80 ASP A CA 1
ATOM 643 C C . ASP A 1 80 ? 17.082 5.430 4.013 1.00 89.88 80 ASP A C 1
ATOM 645 O O . ASP A 1 80 ? 17.083 5.795 2.836 1.00 89.88 80 ASP A O 1
ATOM 649 N N . GLU A 1 81 ? 18.219 5.248 4.690 1.00 93.12 81 GLU A N 1
ATOM 650 C CA . GLU A 1 81 ? 19.567 5.450 4.132 1.00 93.12 81 GLU A CA 1
ATOM 651 C C . GLU A 1 81 ? 19.878 4.558 2.910 1.00 93.12 81 GLU A C 1
ATOM 653 O O . GLU A 1 81 ? 20.868 4.784 2.217 1.00 93.12 81 GLU A O 1
ATOM 658 N N . ASN A 1 82 ? 19.047 3.546 2.635 1.00 91.81 82 ASN A N 1
ATOM 659 C CA . ASN A 1 82 ? 19.170 2.625 1.505 1.00 91.81 82 ASN A CA 1
ATOM 660 C C . ASN A 1 82 ? 18.136 2.907 0.397 1.00 91.81 82 ASN A C 1
ATOM 662 O O . ASN A 1 82 ? 17.848 2.012 -0.406 1.00 91.81 82 ASN A O 1
ATOM 666 N N . ASP A 1 83 ? 17.544 4.107 0.372 1.00 92.19 83 ASP A N 1
ATOM 667 C CA . ASP A 1 83 ? 16.487 4.537 -0.554 1.00 92.19 83 ASP A CA 1
ATOM 668 C C . ASP A 1 83 ? 15.196 3.689 -0.489 1.00 92.19 83 ASP A C 1
ATOM 670 O O . ASP A 1 83 ? 14.369 3.708 -1.415 1.00 92.19 83 ASP A O 1
ATOM 674 N N . LYS A 1 84 ? 14.975 2.931 0.595 1.00 91.56 84 LYS A N 1
ATOM 675 C CA . LYS A 1 84 ? 13.771 2.108 0.772 1.00 91.56 84 LYS A CA 1
ATOM 676 C C . LYS A 1 84 ? 12.707 2.861 1.547 1.00 91.56 84 LYS A C 1
ATOM 678 O O . LYS A 1 84 ? 12.983 3.481 2.564 1.00 91.56 84 LYS A O 1
ATOM 683 N N . TRP A 1 85 ? 11.462 2.748 1.097 1.00 90.25 85 TRP A N 1
ATOM 684 C CA . TRP A 1 85 ? 10.316 3.316 1.794 1.00 90.25 85 TRP A CA 1
ATOM 685 C C . TRP A 1 85 ? 10.096 2.627 3.139 1.00 90.25 85 TRP A C 1
ATOM 687 O O . TRP A 1 85 ? 9.994 1.401 3.223 1.00 90.25 85 TRP A O 1
ATOM 697 N N . THR A 1 86 ? 9.972 3.431 4.182 1.00 90.25 86 THR A N 1
ATOM 698 C CA . THR A 1 86 ? 9.477 3.056 5.500 1.00 90.25 86 THR A CA 1
ATOM 699 C C . THR A 1 86 ? 8.038 3.548 5.647 1.00 90.25 86 THR A C 1
ATOM 701 O O . THR A 1 86 ? 7.514 4.312 4.830 1.00 90.25 86 THR A O 1
ATOM 704 N N . GLY A 1 87 ? 7.341 3.048 6.657 1.00 90.62 87 GLY A N 1
ATOM 705 C CA . GLY A 1 87 ? 5.929 3.324 6.847 1.00 90.62 87 GLY A CA 1
ATOM 706 C C . GLY A 1 87 ? 5.401 2.666 8.108 1.00 90.62 87 GLY A C 1
ATOM 707 O O . GLY A 1 87 ? 6.162 2.047 8.850 1.00 90.62 87 GLY A O 1
ATOM 708 N N . MET A 1 88 ? 4.093 2.779 8.313 1.00 89.56 88 MET A N 1
ATOM 709 C CA . MET A 1 88 ? 3.424 2.290 9.514 1.00 89.56 88 MET A CA 1
ATOM 710 C C . MET A 1 88 ? 3.669 0.788 9.722 1.00 89.56 88 MET A C 1
ATOM 712 O O . MET A 1 88 ? 3.437 -0.032 8.820 1.00 89.56 88 MET A O 1
ATOM 716 N N . GLY A 1 89 ? 4.148 0.437 10.912 1.00 88.38 89 GLY A N 1
ATOM 717 C CA . GLY A 1 89 ? 4.423 -0.934 11.322 1.00 88.38 89 GLY A CA 1
ATOM 718 C C . GLY A 1 89 ? 3.156 -1.729 11.650 1.00 88.38 89 GLY A C 1
ATOM 719 O O . GLY A 1 89 ? 2.060 -1.188 11.774 1.00 88.38 89 GLY A O 1
ATOM 720 N N . ASN A 1 90 ? 3.299 -3.046 11.835 1.00 90.75 90 ASN A N 1
ATOM 721 C CA . ASN A 1 90 ? 2.154 -3.908 12.165 1.00 90.75 90 ASN A CA 1
ATOM 722 C C . ASN A 1 90 ? 1.528 -3.553 13.519 1.00 90.75 90 ASN A C 1
ATOM 724 O O . ASN A 1 90 ? 0.307 -3.560 13.636 1.00 90.75 90 ASN A O 1
ATOM 728 N N . GLN A 1 91 ? 2.348 -3.246 14.529 1.00 88.88 91 GLN A N 1
ATOM 729 C CA . GLN A 1 91 ? 1.839 -2.881 15.851 1.00 88.88 91 GLN A CA 1
ATOM 730 C C . GLN A 1 91 ? 1.151 -1.515 15.818 1.00 88.88 91 GLN A C 1
ATOM 732 O O . GLN A 1 91 ? 0.033 -1.394 16.296 1.00 88.88 91 GLN A O 1
ATOM 737 N N . GLU A 1 92 ? 1.754 -0.528 15.151 1.00 89.12 92 GLU A N 1
ATOM 738 C CA . GLU A 1 92 ? 1.147 0.796 14.971 1.00 89.12 92 GLU A CA 1
ATOM 739 C C . GLU A 1 92 ? -0.202 0.716 14.244 1.00 89.12 92 GLU A C 1
ATOM 741 O O . GLU A 1 92 ? -1.146 1.403 14.625 1.00 89.12 92 GLU A O 1
ATOM 746 N N . LEU A 1 93 ? -0.328 -0.167 13.244 1.00 89.06 93 LEU A N 1
ATOM 747 C CA . LEU A 1 93 ? -1.605 -0.440 12.581 1.00 89.06 93 LEU A CA 1
ATOM 748 C C . LEU A 1 93 ? -2.642 -1.028 13.551 1.00 89.06 93 LEU A C 1
ATOM 750 O O . LEU A 1 93 ? -3.794 -0.602 13.536 1.00 89.06 93 LEU A O 1
ATOM 754 N N . LEU A 1 94 ? -2.264 -1.996 14.390 1.00 90.06 94 LEU A N 1
ATOM 755 C CA . LEU A 1 94 ? -3.181 -2.574 15.379 1.00 90.06 94 LEU A CA 1
ATOM 756 C C . LEU A 1 94 ? -3.604 -1.547 16.433 1.00 90.06 94 LEU A C 1
ATOM 758 O O . LEU A 1 94 ? -4.779 -1.489 16.786 1.00 90.06 94 LEU A O 1
ATOM 762 N N . ASP A 1 95 ? -2.673 -0.717 16.890 1.00 89.31 95 ASP A N 1
ATOM 763 C CA . ASP A 1 95 ? -2.927 0.284 17.922 1.00 89.31 95 ASP A CA 1
ATOM 764 C C . ASP A 1 95 ? -3.828 1.409 17.387 1.00 89.31 95 ASP A C 1
ATOM 766 O O . ASP A 1 95 ? -4.813 1.782 18.033 1.00 89.31 95 ASP A O 1
ATOM 770 N N . TYR A 1 96 ? -3.553 1.901 16.172 1.00 89.19 96 TYR A N 1
ATOM 771 C CA . TYR A 1 96 ? -4.343 2.952 15.524 1.00 89.19 96 TYR A CA 1
ATOM 772 C C . TYR A 1 96 ? -5.782 2.501 15.238 1.00 89.19 96 TYR A C 1
ATOM 774 O O . TYR A 1 96 ? -6.727 3.271 15.409 1.00 89.19 96 TYR A O 1
ATOM 782 N N . PHE A 1 97 ? -5.962 1.239 14.837 1.00 85.88 97 PHE A N 1
ATOM 783 C CA . PHE A 1 97 ? -7.268 0.644 14.539 1.00 85.88 97 PHE A CA 1
ATOM 784 C C . PHE A 1 97 ? -7.803 -0.237 15.679 1.00 85.88 97 PHE A C 1
ATOM 786 O O . PHE A 1 97 ? -8.639 -1.109 15.445 1.00 85.88 97 PHE A O 1
ATOM 793 N N . SER A 1 98 ? -7.379 0.016 16.918 1.00 86.00 98 SER A N 1
ATOM 794 C CA . SER A 1 98 ? -7.740 -0.779 18.105 1.00 86.00 98 SER A CA 1
ATOM 795 C C . SER A 1 98 ? -9.238 -0.799 18.438 1.00 86.00 98 SER A C 1
ATOM 797 O O . SER A 1 98 ? -9.699 -1.684 19.156 1.00 86.00 98 SER A O 1
ATOM 799 N N . SER A 1 99 ? -10.026 0.136 17.895 1.00 87.25 99 SER A N 1
ATOM 800 C CA . SER A 1 99 ? -11.493 0.117 17.990 1.00 87.25 99 SER A CA 1
ATOM 801 C C . SER A 1 99 ? -12.140 -1.024 17.196 1.00 87.25 99 SER A C 1
ATOM 803 O O . SER A 1 99 ? -13.291 -1.380 17.451 1.00 87.25 99 SER A O 1
ATOM 805 N N . TYR A 1 100 ? -11.410 -1.615 16.251 1.00 85.25 100 TYR A N 1
ATOM 806 C CA . TYR A 1 100 ? -11.819 -2.795 15.504 1.00 85.25 100 TYR A CA 1
ATOM 807 C C . TYR A 1 100 ? -11.212 -4.048 16.144 1.00 85.25 100 TYR A C 1
ATOM 809 O O . TYR A 1 100 ? -10.080 -4.034 16.618 1.00 85.25 100 TYR A O 1
ATOM 817 N N . ALA A 1 101 ? -11.928 -5.175 16.102 1.00 85.81 101 ALA A N 1
ATOM 818 C CA . ALA A 1 101 ? -11.448 -6.465 16.613 1.00 85.81 101 ALA A CA 1
ATOM 819 C C . ALA A 1 101 ? -10.400 -7.126 15.683 1.00 85.81 101 ALA A C 1
ATOM 821 O O . ALA A 1 101 ? -10.500 -8.308 15.340 1.00 85.81 101 ALA A O 1
ATOM 822 N N . ALA A 1 102 ? -9.412 -6.353 15.224 1.00 84.69 102 ALA A N 1
ATOM 823 C CA . ALA A 1 102 ? -8.338 -6.813 14.358 1.00 84.69 102 ALA A CA 1
ATOM 824 C C . ALA A 1 102 ? -7.337 -7.657 15.160 1.00 84.69 102 ALA A C 1
ATOM 826 O O . ALA A 1 102 ? -6.741 -7.195 16.126 1.00 84.69 102 ALA A O 1
ATOM 827 N N . GLN A 1 103 ? -7.141 -8.912 14.753 1.00 85.94 103 GLN A N 1
ATOM 828 C CA . GLN A 1 103 ? -6.233 -9.830 15.455 1.00 85.94 103 GLN A CA 1
ATOM 829 C C . GLN A 1 103 ? -4.793 -9.758 14.946 1.00 85.94 103 GLN A C 1
ATOM 831 O O . GLN A 1 103 ? -3.858 -10.117 15.659 1.00 85.94 103 GLN A O 1
ATOM 836 N N . ARG A 1 104 ? -4.611 -9.391 13.675 1.00 86.25 104 ARG A N 1
ATOM 837 C CA . ARG A 1 104 ? -3.313 -9.376 12.998 1.00 86.25 104 ARG A CA 1
ATOM 838 C C . ARG A 1 104 ? -3.294 -8.262 11.966 1.00 86.25 104 ARG A C 1
ATOM 840 O O . ARG A 1 104 ? -4.257 -8.097 11.223 1.00 86.25 104 ARG A O 1
ATOM 847 N N . ALA A 1 105 ? -2.170 -7.567 11.887 1.00 88.31 105 ALA A N 1
ATOM 848 C CA . ALA A 1 105 ? -1.859 -6.646 10.808 1.00 88.31 105 ALA A CA 1
ATOM 849 C C . ALA A 1 105 ? -0.629 -7.153 10.055 1.00 88.31 105 ALA A C 1
ATOM 851 O O . ALA A 1 105 ? 0.272 -7.760 10.642 1.00 88.31 105 ALA A O 1
ATOM 852 N N . ARG A 1 106 ? -0.611 -6.920 8.743 1.00 87.00 106 ARG A N 1
ATOM 853 C CA . ARG A 1 106 ? 0.537 -7.211 7.891 1.00 87.00 106 ARG A CA 1
ATOM 854 C C . ARG A 1 106 ? 0.699 -6.082 6.887 1.00 87.00 106 ARG A C 1
ATOM 856 O O . ARG A 1 106 ? -0.102 -5.962 5.964 1.00 87.00 106 ARG A O 1
ATOM 863 N N . HIS A 1 107 ? 1.738 -5.278 7.053 1.00 81.38 107 HIS A N 1
ATOM 864 C CA . HIS A 1 107 ? 2.176 -4.351 6.019 1.00 81.38 107 HIS A CA 1
ATOM 865 C C . HIS A 1 107 ? 2.645 -5.134 4.780 1.00 81.38 107 HIS A C 1
ATOM 867 O O . HIS A 1 107 ? 3.193 -6.240 4.870 1.00 81.38 107 HIS A O 1
ATOM 873 N N . SER A 1 108 ? 2.441 -4.553 3.605 1.00 79.81 108 SER A N 1
ATOM 874 C CA . SER A 1 108 ? 3.007 -5.081 2.367 1.00 79.81 108 SER A CA 1
ATOM 875 C C . SER A 1 108 ? 4.446 -4.587 2.238 1.00 79.81 108 SER A C 1
ATOM 877 O O . SER A 1 108 ? 4.701 -3.427 2.511 1.00 79.81 108 SER A O 1
ATOM 879 N N . TYR A 1 109 ? 5.376 -5.454 1.835 1.00 81.19 109 TYR A N 1
ATOM 880 C CA . TYR A 1 109 ? 6.740 -5.056 1.479 1.00 81.19 109 TYR A CA 1
ATOM 881 C C . TYR A 1 109 ? 7.030 -5.475 0.044 1.00 81.19 109 TYR A C 1
ATOM 883 O O . TYR A 1 109 ? 6.728 -6.600 -0.363 1.00 81.19 109 TYR A O 1
ATOM 891 N N . GLY A 1 110 ? 7.638 -4.571 -0.713 1.00 85.75 110 GLY A N 1
ATOM 892 C CA . GLY A 1 110 ? 8.146 -4.806 -2.054 1.00 85.75 110 GLY A CA 1
ATOM 893 C C . GLY A 1 110 ? 9.659 -4.589 -2.158 1.00 85.75 110 GLY A C 1
ATOM 894 O O . GLY A 1 110 ? 10.335 -4.291 -1.174 1.00 85.75 110 GLY A O 1
ATOM 895 N N . PRO A 1 111 ? 10.215 -4.689 -3.379 1.00 86.62 111 PRO A N 1
ATOM 896 C CA . PRO A 1 111 ? 11.643 -4.469 -3.628 1.00 86.62 111 PRO A CA 1
ATOM 897 C C . PRO A 1 111 ? 12.163 -3.087 -3.198 1.00 86.62 111 PRO A C 1
ATOM 899 O O . PRO A 1 111 ? 13.361 -2.929 -2.994 1.00 86.62 111 PRO A O 1
ATOM 902 N N . GLN A 1 112 ? 11.273 -2.098 -3.067 1.00 87.06 112 GLN A N 1
ATOM 903 C CA . GLN A 1 112 ? 11.589 -0.721 -2.675 1.00 87.06 112 GLN A CA 1
ATOM 904 C C . GLN A 1 112 ? 11.237 -0.406 -1.210 1.00 87.06 112 GLN A C 1
ATOM 906 O O . GLN A 1 112 ? 11.108 0.763 -0.869 1.00 87.06 112 GLN A O 1
ATOM 911 N N . GLY A 1 113 ? 11.047 -1.414 -0.353 1.00 84.75 113 GLY A N 1
ATOM 912 C CA . GLY A 1 113 ? 10.564 -1.210 1.017 1.00 84.75 113 GLY A CA 1
ATOM 913 C C . GLY A 1 113 ? 9.044 -1.328 1.113 1.00 84.75 113 GLY A C 1
ATOM 914 O O . GLY A 1 113 ? 8.458 -2.130 0.383 1.00 84.75 113 GLY A O 1
ATOM 915 N N . HIS A 1 114 ? 8.434 -0.599 2.051 1.00 82.12 114 HIS A N 1
ATOM 916 C CA . HIS A 1 114 ? 6.986 -0.581 2.337 1.00 82.12 114 HIS A CA 1
ATOM 917 C C . HIS A 1 114 ? 6.168 -0.298 1.070 1.00 82.12 114 HIS A C 1
ATOM 919 O O . HIS A 1 114 ? 6.476 0.688 0.352 1.00 82.12 114 HIS A O 1
#

pLDDT: mean 74.04, std 15.53, range [38.59, 93.12]

Secondary structure (DSSP, 8-state):
---SSHHHHHHHHHH--SSSHHHHHHHHHHHHHHHHHTT-----TT----------TT-------SSP-------EEEE-TTSPEEE--HHHHHHHTTTS---------BTTB-